Protein AF-A0A101RKQ8-F1 (afdb_monomer_lite)

Secondary structure (DSSP, 8-state):
-----EEEE-S-EEETTHHHHHHHHHTT--TTPPP-EEEGGG---EEEETT----SPPP-PPP---TT-PPP-

Sequence (73 aa):
MDIGPVHLFHARVVADNGLQAIEALRAGRAADMKVVLRPQNGEHYRIYLADAPDDNLPLIPSPLGLPGYNDPS

Structure (mmCIF, N/CA/C/O backbone):
data_AF-A0A101RKQ8-F1
#
_entry.id   AF-A0A101RKQ8-F1
#
loop_
_atom_site.group_PDB
_atom_site.id
_atom_site.type_symbol
_atom_site.label_atom_id
_atom_site.label_alt_id
_atom_site.label_comp_id
_atom_site.label_asym_id
_atom_site.label_entity_id
_atom_site.label_seq_id
_atom_site.pdbx_PDB_ins_code
_atom_site.Cartn_x
_atom_site.Cartn_y
_atom_site.Cartn_z
_atom_site.occupancy
_atom_site.B_iso_or_equiv
_atom_site.auth_seq_id
_atom_site.auth_comp_id
_atom_site.auth_asym_id
_atom_site.auth_atom_id
_atom_site.pdbx_PDB_model_num
ATOM 1 N N . MET A 1 1 ? -4.198 -18.382 -15.797 1.00 54.12 1 MET A N 1
ATOM 2 C CA . MET A 1 1 ? -2.741 -18.205 -15.915 1.00 54.12 1 MET A CA 1
ATOM 3 C C . MET A 1 1 ? -2.256 -17.826 -14.535 1.00 54.12 1 MET A C 1
ATOM 5 O O . MET A 1 1 ? -2.682 -16.795 -14.035 1.00 54.12 1 MET A O 1
ATOM 9 N N . ASP A 1 2 ? -1.517 -18.720 -13.891 1.00 77.81 2 ASP A N 1
ATOM 10 C CA . ASP A 1 2 ? -0.868 -18.454 -12.609 1.00 77.81 2 ASP A CA 1
ATOM 11 C C . ASP A 1 2 ? 0.522 -17.888 -12.920 1.00 77.81 2 ASP A C 1
ATOM 13 O O . ASP A 1 2 ? 1.258 -18.494 -13.700 1.00 77.81 2 ASP A O 1
ATOM 17 N N . ILE A 1 3 ? 0.822 -16.692 -12.415 1.00 72.12 3 ILE A N 1
ATOM 18 C CA . ILE A 1 3 ? 2.089 -15.986 -12.665 1.00 72.12 3 ILE A CA 1
ATOM 19 C C . ILE A 1 3 ? 3.097 -16.185 -11.526 1.00 72.12 3 ILE A C 1
ATOM 21 O O . ILE A 1 3 ? 4.167 -15.585 -11.556 1.00 72.12 3 ILE A O 1
ATOM 25 N N . GLY A 1 4 ? 2.773 -17.027 -10.538 1.00 82.31 4 GLY A N 1
ATOM 26 C CA . GLY A 1 4 ? 3.630 -17.263 -9.383 1.00 82.31 4 GLY A CA 1
ATOM 27 C C . GLY A 1 4 ? 3.670 -16.077 -8.408 1.00 82.31 4 GLY A C 1
ATOM 28 O O . GLY A 1 4 ? 2.845 -15.158 -8.490 1.00 82.31 4 GLY A O 1
ATOM 29 N N . PRO A 1 5 ? 4.597 -16.099 -7.435 1.00 84.00 5 PRO A N 1
ATOM 30 C CA . PRO A 1 5 ? 4.705 -15.051 -6.432 1.00 84.00 5 PRO A CA 1
ATOM 31 C C . PRO A 1 5 ? 5.144 -13.722 -7.056 1.00 84.00 5 PRO A C 1
ATOM 33 O O . PRO A 1 5 ? 6.145 -13.618 -7.767 1.00 84.00 5 PRO A O 1
ATOM 36 N N . VAL A 1 6 ? 4.390 -12.675 -6.730 1.00 83.50 6 VAL A N 1
ATOM 37 C CA . VAL A 1 6 ? 4.699 -11.293 -7.092 1.00 83.50 6 VAL A CA 1
ATOM 38 C C . VAL A 1 6 ? 4.990 -10.474 -5.848 1.00 83.50 6 VAL A C 1
ATOM 40 O O . VAL A 1 6 ? 4.423 -10.687 -4.774 1.00 83.50 6 VAL A O 1
ATOM 43 N N . HIS A 1 7 ? 5.840 -9.479 -6.015 1.00 84.19 7 HIS A N 1
ATOM 44 C CA . HIS A 1 7 ? 6.038 -8.424 -5.048 1.00 84.19 7 HIS A CA 1
ATOM 45 C C . HIS A 1 7 ? 5.445 -7.128 -5.579 1.00 84.19 7 HIS A C 1
ATOM 47 O O . HIS A 1 7 ? 5.549 -6.801 -6.761 1.00 84.19 7 HIS A O 1
ATOM 53 N N . LEU A 1 8 ? 4.789 -6.403 -4.681 1.00 86.44 8 LEU A N 1
ATOM 54 C CA . LEU A 1 8 ? 4.105 -5.156 -4.967 1.00 86.44 8 LEU A CA 1
ATOM 55 C C . LEU A 1 8 ? 4.737 -4.058 -4.117 1.00 86.44 8 LEU A C 1
ATOM 57 O O . LEU A 1 8 ? 4.838 -4.190 -2.898 1.00 86.44 8 LEU A O 1
ATOM 61 N N . PHE A 1 9 ? 5.161 -2.977 -4.766 1.00 84.81 9 PHE A N 1
ATOM 62 C CA . PHE A 1 9 ? 5.877 -1.886 -4.119 1.00 84.81 9 PHE A CA 1
ATOM 63 C C . PHE A 1 9 ? 5.350 -0.518 -4.556 1.00 84.81 9 PHE A C 1
ATOM 65 O O . PHE A 1 9 ? 5.101 -0.265 -5.738 1.00 84.81 9 PHE A O 1
ATOM 72 N N . HIS A 1 10 ? 5.211 0.381 -3.579 1.00 86.12 10 HIS A N 1
ATOM 73 C CA . HIS A 1 10 ? 5.043 1.813 -3.794 1.00 86.12 10 HIS A CA 1
ATOM 74 C C . HIS A 1 10 ? 5.475 2.585 -2.540 1.00 86.12 10 HIS A C 1
ATOM 76 O O . HIS A 1 10 ? 5.057 2.246 -1.435 1.00 86.12 10 HIS A O 1
ATOM 82 N N . ALA A 1 11 ? 6.283 3.635 -2.693 1.00 87.19 11 ALA A N 1
ATOM 83 C CA . ALA A 1 11 ? 6.883 4.339 -1.555 1.00 87.19 11 ALA A CA 1
ATOM 84 C C . ALA A 1 11 ? 5.882 5.176 -0.737 1.00 87.19 11 ALA A C 1
ATOM 86 O O . ALA A 1 11 ? 6.094 5.422 0.449 1.00 87.19 11 ALA A O 1
ATOM 87 N N . ARG A 1 12 ? 4.791 5.633 -1.366 1.00 91.12 12 ARG A N 1
ATOM 88 C CA . ARG A 1 12 ? 3.759 6.472 -0.734 1.00 91.12 12 ARG A CA 1
ATOM 89 C C . ARG A 1 12 ? 2.367 5.921 -1.007 1.00 91.12 12 ARG A C 1
ATOM 91 O O . ARG A 1 12 ? 1.940 5.884 -2.158 1.00 91.12 12 ARG A O 1
ATOM 98 N N . VAL A 1 13 ? 1.643 5.521 0.031 1.00 93.56 13 VAL A N 1
ATOM 99 C CA . VAL A 1 13 ? 0.262 5.029 -0.087 1.00 93.56 13 VAL A CA 1
ATOM 100 C C . VAL A 1 13 ? -0.670 5.805 0.837 1.00 93.56 13 VAL A C 1
ATOM 102 O O . VAL A 1 13 ? -0.253 6.300 1.882 1.00 93.56 13 VAL A O 1
ATOM 105 N N . VAL A 1 14 ? -1.933 5.908 0.441 1.00 95.06 14 VAL A N 1
ATOM 106 C CA . VAL A 1 14 ? -3.032 6.456 1.240 1.00 95.06 14 VAL A CA 1
ATOM 107 C C . VAL A 1 14 ? -4.071 5.365 1.481 1.00 95.06 14 VAL A C 1
ATOM 109 O O . VAL A 1 14 ? -4.213 4.455 0.666 1.00 95.06 14 VAL A O 1
ATOM 112 N N . ALA A 1 15 ? -4.776 5.440 2.609 1.00 96.19 15 ALA A N 1
ATOM 113 C CA . ALA A 1 15 ? -5.871 4.530 2.924 1.00 96.19 15 ALA A CA 1
ATOM 114 C C . ALA A 1 15 ? -7.209 5.177 2.552 1.00 96.19 15 ALA A C 1
ATOM 116 O O . ALA A 1 15 ? -7.631 6.126 3.214 1.00 96.19 15 ALA A O 1
ATOM 117 N N . ASP A 1 16 ? -7.890 4.646 1.537 1.00 95.56 16 ASP A N 1
ATOM 118 C CA . ASP A 1 16 ? -9.155 5.205 1.042 1.00 95.56 16 ASP A CA 1
ATOM 119 C C . ASP A 1 16 ? -10.264 5.119 2.106 1.00 95.56 16 ASP A C 1
ATOM 121 O O . ASP A 1 16 ? -11.066 6.037 2.257 1.00 95.56 16 ASP A O 1
ATOM 125 N N . ASN A 1 17 ? -10.268 4.047 2.907 1.00 96.50 17 ASN A N 1
ATOM 126 C CA . ASN A 1 17 ? -11.194 3.848 4.027 1.00 96.50 17 ASN A CA 1
ATOM 127 C C . ASN A 1 17 ? -10.533 4.024 5.407 1.00 96.50 17 ASN A C 1
ATOM 129 O O . ASN A 1 17 ? -11.023 3.497 6.407 1.00 96.50 17 ASN A O 1
ATOM 133 N N . GLY A 1 18 ? -9.419 4.763 5.485 1.00 95.88 18 GLY A N 1
ATOM 134 C CA . GLY A 1 18 ? -8.624 4.878 6.713 1.00 95.88 18 GLY A CA 1
ATOM 135 C C . GLY A 1 18 ? -9.411 5.420 7.909 1.00 95.88 18 GLY A C 1
ATOM 136 O O . GLY A 1 18 ? -9.313 4.879 9.009 1.00 95.88 18 GLY A O 1
ATOM 137 N N . LEU A 1 19 ? -10.244 6.444 7.695 1.00 97.19 19 LEU A N 1
ATOM 138 C CA . LEU A 1 19 ? -11.053 7.033 8.768 1.00 97.19 19 LEU A CA 1
ATOM 139 C C . LEU A 1 19 ? -12.053 6.021 9.347 1.00 97.19 19 LEU A C 1
ATOM 141 O O . LEU A 1 19 ? -12.125 5.841 10.560 1.00 97.19 19 LEU A O 1
ATOM 145 N N . GLN A 1 20 ? -12.755 5.304 8.471 1.00 97.00 20 GLN A N 1
ATOM 146 C CA . GLN A 1 20 ? -13.7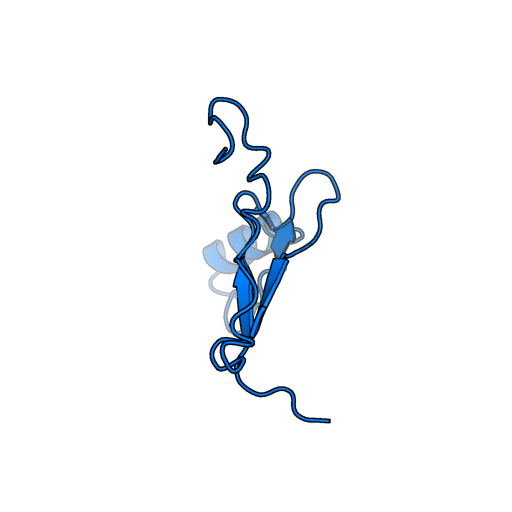38 4.284 8.844 1.00 97.00 20 GLN A CA 1
ATOM 147 C C . GLN A 1 20 ? -13.073 3.114 9.580 1.00 97.00 20 GLN A C 1
ATOM 149 O O . GLN A 1 20 ? -13.609 2.618 10.570 1.00 97.00 20 GLN A O 1
ATOM 154 N N . ALA A 1 21 ? -11.877 2.710 9.141 1.00 96.69 21 ALA A N 1
ATOM 155 C CA . ALA A 1 21 ? -11.093 1.678 9.810 1.00 96.69 21 ALA A CA 1
ATOM 156 C C . ALA A 1 21 ? -10.680 2.096 11.229 1.00 96.69 21 ALA A C 1
ATOM 158 O O . ALA A 1 21 ? -10.808 1.310 12.168 1.00 96.69 21 ALA A O 1
ATOM 159 N N . ILE A 1 22 ? -10.249 3.348 11.416 1.00 97.69 22 ILE A N 1
ATOM 160 C CA . ILE A 1 22 ? -9.905 3.888 12.739 1.00 97.69 22 ILE A CA 1
ATOM 161 C C . ILE A 1 22 ? -11.133 3.923 13.657 1.00 97.69 22 ILE A C 1
ATOM 163 O O . ILE A 1 22 ? -11.042 3.548 14.827 1.00 97.69 22 ILE A O 1
ATOM 167 N N . GLU A 1 23 ? -12.286 4.352 13.149 1.00 98.00 23 GLU A N 1
ATOM 168 C CA . GLU A 1 23 ? -13.535 4.368 13.916 1.00 98.00 23 GLU A CA 1
ATOM 169 C C . GLU A 1 23 ? -13.979 2.957 14.320 1.00 98.00 23 GLU A C 1
ATOM 171 O O . GLU A 1 23 ? -14.329 2.726 15.480 1.00 98.00 23 GLU A O 1
ATOM 176 N N . ALA A 1 24 ? -13.904 1.993 13.398 1.00 97.12 24 ALA A N 1
ATOM 177 C CA . ALA A 1 24 ? -14.214 0.595 13.675 1.00 97.12 24 ALA A CA 1
ATOM 178 C C . ALA A 1 24 ? -13.267 -0.003 14.726 1.00 97.12 24 ALA A C 1
ATOM 180 O O . ALA A 1 24 ? -13.725 -0.725 15.614 1.00 97.12 24 ALA A O 1
ATOM 181 N N . LEU A 1 25 ? -11.973 0.336 14.674 1.00 97.00 25 LEU A N 1
ATOM 182 C CA . LEU A 1 25 ? -10.984 -0.093 15.667 1.00 97.00 25 LEU A CA 1
ATOM 183 C C . LEU A 1 25 ? -11.330 0.446 17.055 1.00 97.00 25 LEU A C 1
ATOM 185 O O . LEU A 1 25 ? -11.396 -0.321 18.014 1.00 97.00 25 LEU A O 1
ATOM 189 N N . ARG A 1 26 ? -11.625 1.747 17.158 1.00 98.06 26 ARG A N 1
ATOM 190 C CA . ARG A 1 26 ? -12.023 2.383 18.425 1.00 98.06 26 ARG A CA 1
ATOM 191 C C . ARG A 1 26 ? -13.300 1.781 19.006 1.00 98.06 26 ARG A C 1
ATOM 193 O O . ARG A 1 26 ? -13.433 1.699 20.221 1.00 98.06 26 ARG A O 1
ATOM 200 N N . ALA A 1 27 ? -14.224 1.356 18.149 1.00 97.38 27 ALA A N 1
ATOM 201 C CA . ALA A 1 27 ? -15.481 0.740 18.556 1.00 97.38 27 ALA A CA 1
ATOM 202 C C . ALA A 1 27 ? -15.383 -0.775 18.829 1.00 97.38 27 ALA A C 1
ATOM 204 O O . ALA A 1 27 ? -16.402 -1.386 19.147 1.00 97.38 27 ALA A O 1
ATOM 205 N N . GLY A 1 28 ? -14.210 -1.401 18.659 1.00 97.06 28 GLY A N 1
ATOM 206 C CA . GLY A 1 28 ? -14.050 -2.854 18.794 1.00 97.06 28 GLY A CA 1
ATOM 207 C C . GLY A 1 28 ? -14.761 -3.666 17.702 1.00 97.06 28 GLY A C 1
ATOM 208 O O . GLY A 1 28 ? -15.073 -4.834 17.907 1.00 97.06 28 GLY A O 1
ATOM 209 N N . ARG A 1 29 ? -15.041 -3.054 16.543 1.00 96.44 29 ARG A N 1
ATOM 210 C CA . ARG A 1 29 ? -15.786 -3.648 15.415 1.00 96.44 29 ARG A CA 1
ATOM 211 C C . ARG A 1 29 ? -14.950 -3.802 14.141 1.00 96.44 29 ARG A C 1
ATOM 213 O O . ARG A 1 29 ? -15.504 -3.918 13.056 1.00 96.44 29 ARG A O 1
ATOM 220 N N . ALA A 1 30 ? -13.626 -3.765 14.253 1.00 95.75 30 ALA A N 1
ATOM 221 C CA . ALA A 1 30 ? -12.727 -3.870 13.102 1.00 95.75 30 ALA A CA 1
ATOM 222 C C . ALA A 1 30 ? -12.385 -5.313 12.696 1.00 95.75 30 ALA A C 1
ATOM 224 O O . ALA A 1 30 ? -11.572 -5.500 11.793 1.00 95.75 30 ALA A O 1
ATOM 225 N N . ALA A 1 31 ? -12.965 -6.325 13.351 1.00 96.00 31 ALA A N 1
ATOM 226 C CA . ALA A 1 31 ? -12.765 -7.717 12.958 1.00 96.00 31 ALA A CA 1
ATOM 227 C C . ALA A 1 31 ? -13.119 -7.899 11.472 1.00 96.00 31 ALA A C 1
ATOM 229 O O . ALA A 1 31 ? -14.151 -7.410 11.013 1.00 96.00 31 ALA A O 1
ATOM 230 N N . ASP A 1 32 ? -12.217 -8.537 10.726 1.00 95.25 32 ASP A N 1
ATOM 231 C CA . ASP A 1 32 ? -12.319 -8.808 9.284 1.00 95.25 32 ASP A CA 1
ATOM 232 C C . ASP A 1 32 ? -12.424 -7.579 8.358 1.00 95.25 32 ASP A C 1
ATOM 234 O O . ASP A 1 32 ? -12.586 -7.720 7.140 1.00 95.25 32 ASP A O 1
ATOM 238 N N . MET A 1 33 ? -12.276 -6.357 8.884 1.00 96.19 33 MET A N 1
ATOM 239 C CA . MET A 1 33 ? -12.280 -5.153 8.059 1.00 96.19 33 MET A CA 1
ATOM 240 C C . MET A 1 33 ? -10.983 -5.047 7.248 1.00 96.19 33 MET A C 1
ATOM 242 O O . MET A 1 33 ? -9.880 -5.001 7.791 1.00 96.19 33 MET A O 1
ATOM 246 N N . LYS A 1 34 ? -11.120 -4.942 5.924 1.00 96.44 34 LYS A N 1
ATOM 247 C CA . LYS A 1 34 ? -9.996 -4.702 5.011 1.00 96.44 34 LYS A CA 1
ATOM 248 C C . LYS A 1 34 ? -9.727 -3.206 4.879 1.00 96.44 34 LYS A C 1
ATOM 250 O O . LYS A 1 34 ? -10.642 -2.442 4.577 1.00 96.44 34 LYS A O 1
ATOM 255 N N . VAL A 1 35 ? -8.472 -2.797 5.047 1.00 96.00 35 VAL A N 1
ATOM 256 C CA . VAL A 1 35 ? -8.021 -1.443 4.697 1.00 96.00 35 VAL A CA 1
ATOM 257 C C . VAL A 1 35 ? -7.660 -1.419 3.217 1.00 96.00 35 VAL A C 1
ATOM 259 O O . VAL A 1 35 ? -6.880 -2.247 2.749 1.00 96.00 35 VAL A O 1
ATOM 262 N N . VAL A 1 36 ? -8.236 -0.476 2.481 1.00 94.75 36 VAL A N 1
ATOM 263 C CA . VAL A 1 36 ? -7.983 -0.290 1.054 1.00 94.75 36 VAL A CA 1
ATOM 264 C C . VAL A 1 36 ? -6.876 0.738 0.903 1.00 94.75 36 VAL A C 1
ATOM 266 O O . VAL A 1 36 ? -7.052 1.901 1.264 1.00 94.75 36 VAL A O 1
ATOM 269 N N . LEU A 1 37 ? -5.727 0.292 0.402 1.00 94.19 37 LEU A N 1
ATOM 270 C CA . LEU A 1 37 ? -4.579 1.147 0.133 1.00 94.19 37 LEU A CA 1
ATOM 271 C C . LEU A 1 37 ? -4.512 1.480 -1.353 1.00 94.19 37 LEU A C 1
ATOM 273 O O . LEU A 1 37 ? -4.761 0.625 -2.205 1.00 94.19 37 LEU A O 1
ATOM 277 N N . ARG A 1 38 ? -4.125 2.719 -1.648 1.00 94.25 38 ARG A N 1
ATOM 278 C CA . ARG A 1 38 ? -3.889 3.201 -3.005 1.00 94.25 38 ARG A CA 1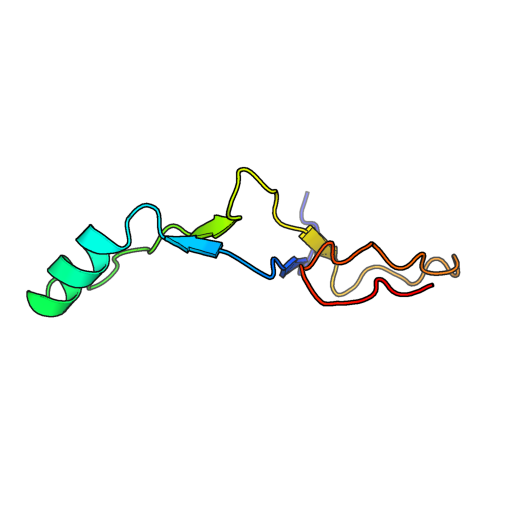
ATOM 279 C C . ARG A 1 38 ? -2.608 4.032 -3.050 1.00 94.25 38 ARG A C 1
ATOM 281 O O . ARG A 1 38 ? -2.330 4.746 -2.084 1.00 94.25 38 ARG A O 1
ATOM 288 N N . PRO A 1 39 ? -1.817 3.992 -4.135 1.00 94.00 39 PRO A N 1
ATOM 289 C CA . PRO A 1 39 ? -0.706 4.915 -4.294 1.00 94.00 39 PRO A CA 1
ATOM 290 C C . PRO A 1 39 ? -1.189 6.365 -4.253 1.00 94.00 39 PRO A C 1
ATOM 292 O O . PRO A 1 39 ? -2.277 6.701 -4.741 1.00 94.00 39 PRO A O 1
ATOM 295 N N . GLN A 1 40 ? -0.385 7.231 -3.643 1.00 91.19 40 GLN A N 1
ATOM 296 C CA . GLN A 1 40 ? -0.706 8.652 -3.566 1.00 91.19 40 GLN A CA 1
ATOM 297 C C . GLN A 1 40 ? -0.716 9.287 -4.974 1.00 91.19 40 GLN A C 1
ATOM 299 O O . GLN A 1 40 ? -0.199 8.725 -5.931 1.00 91.19 40 GLN A O 1
ATOM 304 N N . ASN A 1 41 ? -1.347 10.455 -5.126 1.00 89.25 41 ASN A N 1
ATOM 305 C CA . ASN A 1 41 ? -1.289 11.276 -6.347 1.00 89.25 41 ASN A CA 1
ATOM 306 C C . ASN A 1 41 ? -1.791 10.620 -7.649 1.00 89.25 41 ASN A C 1
ATOM 308 O O . ASN A 1 41 ? -1.536 11.152 -8.722 1.00 89.25 41 ASN A O 1
ATOM 312 N N . GLY A 1 42 ? -2.530 9.506 -7.588 1.00 85.19 42 GLY A N 1
ATOM 313 C CA . GLY A 1 42 ? -2.967 8.835 -8.822 1.00 85.19 42 GLY A CA 1
ATOM 314 C C . GLY A 1 42 ? -1.946 7.848 -9.389 1.00 85.19 42 GLY A C 1
ATOM 315 O O . GLY A 1 42 ? -2.174 7.330 -10.473 1.00 85.19 42 GLY A O 1
ATOM 316 N N . GLU A 1 43 ? -0.854 7.585 -8.672 1.00 88.75 43 GLU A N 1
ATOM 317 C CA . GLU A 1 43 ? 0.211 6.690 -9.124 1.00 88.75 43 GLU A CA 1
ATOM 318 C C . GLU A 1 43 ? -0.241 5.216 -9.143 1.00 88.75 43 GLU A C 1
ATOM 320 O O . GLU A 1 43 ? -1.316 4.848 -8.652 1.00 88.75 43 GLU A O 1
ATOM 325 N N . HIS A 1 44 ? 0.593 4.355 -9.727 1.00 86.94 44 HIS A N 1
ATOM 326 C CA . HIS A 1 44 ? 0.331 2.925 -9.868 1.00 86.94 44 HIS A CA 1
ATOM 327 C C . HIS A 1 44 ? 1.326 2.100 -9.060 1.00 86.94 44 HIS A C 1
ATOM 329 O O . HIS A 1 44 ? 2.500 2.447 -8.939 1.00 86.94 44 HIS A O 1
ATOM 335 N N . TYR A 1 45 ? 0.861 0.965 -8.541 1.00 86.00 45 TYR A N 1
ATOM 336 C CA . TYR A 1 45 ? 1.744 -0.015 -7.926 1.00 86.00 45 TYR A CA 1
ATOM 337 C C . TYR A 1 45 ? 2.744 -0.558 -8.944 1.00 86.00 45 TYR A C 1
ATOM 339 O O . TYR A 1 45 ? 2.374 -0.901 -10.068 1.00 86.00 45 TYR A O 1
ATOM 347 N N . A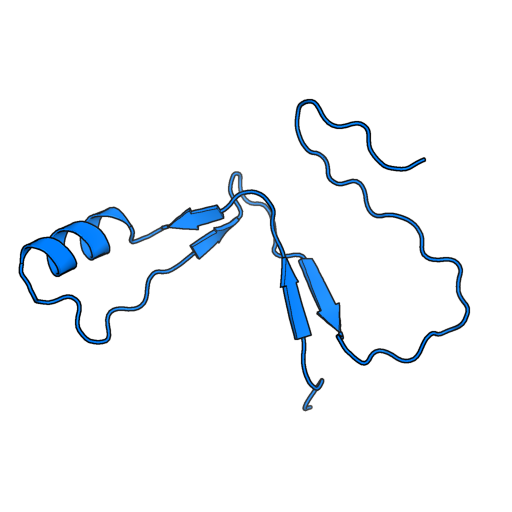RG A 1 46 ? 4.003 -0.679 -8.522 1.00 85.06 46 ARG A N 1
ATOM 348 C CA . ARG A 1 46 ? 5.021 -1.414 -9.271 1.00 85.06 46 ARG A CA 1
ATOM 349 C C . ARG A 1 46 ? 4.958 -2.869 -8.831 1.00 85.06 46 ARG A C 1
ATOM 351 O O . ARG A 1 46 ? 4.990 -3.143 -7.631 1.00 85.06 46 ARG A O 1
ATOM 358 N N . ILE A 1 47 ? 4.830 -3.777 -9.791 1.00 83.94 47 ILE A N 1
ATOM 359 C CA . ILE A 1 47 ? 4.741 -5.218 -9.547 1.00 83.94 47 ILE A CA 1
ATOM 360 C C . ILE A 1 47 ? 5.944 -5.876 -10.209 1.00 83.94 47 ILE A C 1
ATOM 362 O O . ILE A 1 47 ? 6.215 -5.615 -11.379 1.00 83.94 47 ILE A O 1
ATOM 366 N N . TYR A 1 48 ? 6.653 -6.716 -9.465 1.00 81.56 48 TYR A N 1
ATOM 367 C CA . TYR A 1 48 ? 7.763 -7.510 -9.975 1.00 81.56 48 TYR A CA 1
ATOM 368 C C . TYR A 1 48 ? 7.574 -8.978 -9.601 1.00 81.56 48 TYR A C 1
ATOM 370 O O . TYR A 1 48 ? 7.037 -9.301 -8.542 1.00 81.56 48 TYR A O 1
ATOM 378 N N . LEU A 1 49 ? 7.968 -9.866 -10.507 1.00 81.81 49 LEU A N 1
ATOM 379 C CA . LEU A 1 49 ? 7.926 -11.310 -10.301 1.00 81.81 49 LEU A CA 1
ATOM 380 C C . LEU A 1 49 ? 9.116 -11.694 -9.421 1.00 81.81 49 LEU A C 1
ATOM 382 O O . LEU A 1 49 ? 10.251 -11.371 -9.765 1.00 81.81 49 LEU A O 1
ATOM 386 N N . ALA A 1 50 ? 8.856 -12.346 -8.287 1.00 74.69 50 ALA A N 1
ATOM 387 C CA . ALA A 1 50 ? 9.915 -12.697 -7.339 1.00 74.69 50 ALA A CA 1
ATOM 388 C C . ALA A 1 50 ? 10.883 -13.739 -7.924 1.00 74.69 50 ALA A C 1
ATOM 390 O O . ALA A 1 50 ? 12.082 -13.672 -7.672 1.00 74.69 50 ALA A O 1
ATOM 391 N N . ASP A 1 51 ? 10.355 -14.630 -8.767 1.00 75.06 51 ASP A N 1
ATOM 392 C CA . ASP A 1 51 ? 11.088 -15.741 -9.378 1.00 75.06 51 ASP A CA 1
ATOM 393 C C . ASP A 1 51 ? 11.222 -15.585 -10.902 1.00 75.06 51 ASP A C 1
ATOM 395 O O . ASP A 1 51 ? 11.311 -16.578 -11.628 1.00 75.06 51 ASP A O 1
ATOM 399 N N . ALA A 1 52 ? 11.181 -14.351 -11.428 1.00 67.06 52 ALA A N 1
ATOM 400 C CA . ALA A 1 52 ? 11.462 -14.157 -12.848 1.00 67.06 52 ALA A CA 1
ATOM 401 C C . ALA A 1 52 ? 12.886 -14.657 -13.155 1.00 67.06 52 ALA A C 1
ATOM 403 O O . ALA A 1 52 ? 13.825 -14.239 -12.473 1.00 67.06 52 ALA A O 1
ATOM 404 N N . PRO A 1 53 ? 13.063 -15.546 -14.152 1.00 63.88 53 PRO A N 1
ATOM 405 C CA . PRO A 1 53 ? 14.392 -15.958 -14.570 1.00 63.88 53 PRO A CA 1
ATOM 406 C C . PRO A 1 53 ? 15.171 -14.724 -15.024 1.00 63.88 53 PRO A C 1
ATOM 408 O O . PRO A 1 53 ? 14.650 -13.926 -15.802 1.00 63.88 53 PRO A O 1
ATOM 411 N N . ASP A 1 54 ? 16.399 -14.587 -14.522 1.00 70.06 54 ASP A N 1
ATOM 412 C CA . ASP A 1 54 ? 17.349 -13.582 -14.991 1.00 70.06 54 ASP A CA 1
ATOM 413 C C . ASP A 1 54 ? 17.544 -13.790 -16.497 1.00 70.06 54 ASP A C 1
ATOM 415 O O . ASP A 1 54 ? 18.061 -14.818 -16.948 1.00 70.06 54 ASP A O 1
ATOM 419 N N . ASP A 1 55 ? 17.045 -12.845 -17.287 1.00 71.56 55 ASP A N 1
ATOM 420 C CA . ASP A 1 55 ? 17.129 -12.871 -18.742 1.00 71.56 55 ASP A CA 1
ATOM 421 C C . ASP A 1 55 ? 18.522 -12.447 -19.243 1.00 71.56 55 ASP A C 1
ATOM 423 O O . ASP A 1 55 ? 18.746 -12.365 -20.453 1.00 71.56 55 ASP A O 1
ATOM 427 N N . ASN A 1 56 ? 19.478 -12.237 -18.322 1.00 72.88 56 ASN A N 1
ATOM 428 C CA . ASN A 1 56 ? 20.804 -11.665 -18.549 1.00 72.88 56 ASN A CA 1
ATOM 429 C C . ASN A 1 56 ? 20.756 -10.285 -19.222 1.00 72.88 56 ASN A C 1
ATOM 431 O O . ASN A 1 56 ? 21.772 -9.824 -19.759 1.00 72.88 56 ASN A O 1
ATOM 435 N N . LEU A 1 57 ? 19.599 -9.612 -19.228 1.00 75.00 57 LEU A N 1
ATOM 436 C CA . LEU A 1 57 ? 19.526 -8.238 -19.686 1.00 75.00 57 LEU A CA 1
ATOM 437 C C . LEU A 1 57 ? 20.011 -7.317 -18.564 1.00 75.00 57 LEU A C 1
ATOM 439 O O . LEU A 1 57 ? 19.712 -7.533 -17.388 1.00 75.00 57 LEU A O 1
ATOM 443 N N . PRO A 1 58 ? 20.770 -6.261 -18.898 1.00 70.31 58 PRO A N 1
ATOM 444 C CA . PRO A 1 58 ? 21.162 -5.279 -17.905 1.00 70.31 58 PRO A CA 1
ATOM 445 C C . PRO A 1 58 ? 19.908 -4.660 -17.283 1.00 70.31 58 PRO A C 1
ATOM 447 O O . PRO A 1 58 ? 19.080 -4.068 -17.980 1.00 70.31 58 PRO A O 1
ATOM 450 N N . LEU A 1 59 ? 19.781 -4.787 -15.961 1.00 68.25 59 LEU A N 1
ATOM 451 C CA . LEU A 1 59 ? 18.721 -4.135 -15.204 1.00 68.25 59 LEU A CA 1
ATOM 452 C C . LEU A 1 59 ? 18.860 -2.622 -15.377 1.00 68.25 59 LEU A C 1
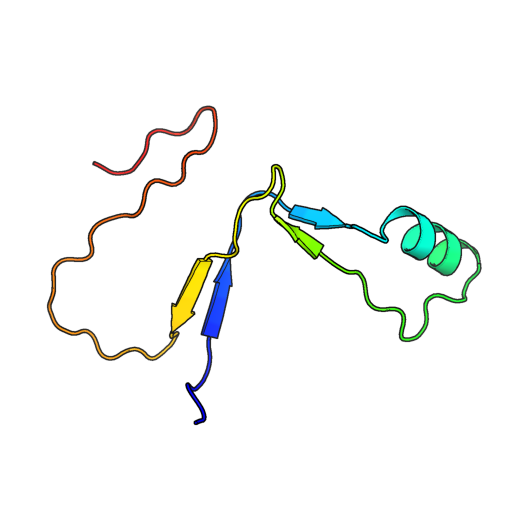ATOM 454 O O . LEU A 1 59 ? 19.856 -2.035 -14.957 1.00 68.25 59 LEU A O 1
ATOM 458 N N . ILE A 1 60 ? 17.854 -1.992 -15.981 1.00 70.50 60 ILE A N 1
ATOM 459 C CA . ILE A 1 60 ? 17.762 -0.535 -16.052 1.00 70.50 60 ILE A CA 1
ATOM 460 C C . ILE A 1 60 ? 17.078 -0.068 -14.763 1.00 70.50 60 ILE A C 1
ATOM 462 O O . ILE A 1 60 ? 15.899 -0.388 -14.556 1.00 70.50 60 ILE A O 1
ATOM 466 N N . PRO A 1 61 ? 17.774 0.668 -13.877 1.00 66.62 61 PRO A N 1
ATOM 467 C CA . PRO A 1 61 ? 17.168 1.175 -12.658 1.00 66.62 61 PRO A CA 1
ATOM 468 C C . PRO A 1 61 ? 15.963 2.050 -13.002 1.00 66.62 61 PRO A C 1
ATOM 470 O O . PRO A 1 61 ? 16.064 3.014 -13.759 1.00 66.62 61 PRO A O 1
ATOM 473 N N . SER A 1 62 ? 14.797 1.710 -12.459 1.00 68.56 62 SER A N 1
ATOM 474 C CA . SER A 1 62 ? 13.622 2.563 -12.610 1.00 68.56 62 SER A CA 1
ATOM 475 C C . SER A 1 62 ? 13.731 3.749 -11.651 1.00 68.56 62 SER A C 1
ATOM 477 O O . SER A 1 62 ? 13.881 3.512 -10.447 1.00 68.56 62 SER A O 1
ATOM 479 N N . PRO A 1 63 ? 13.583 4.998 -12.134 1.00 73.50 63 PRO A N 1
ATOM 480 C CA . PRO A 1 63 ? 13.543 6.182 -11.286 1.00 73.50 63 PRO A CA 1
ATOM 481 C C . PRO A 1 63 ? 12.582 5.991 -10.109 1.00 73.50 63 PRO A C 1
ATOM 483 O O . PRO A 1 63 ? 11.436 5.550 -10.274 1.00 73.50 63 PRO A O 1
ATOM 486 N N . LEU A 1 64 ? 13.047 6.292 -8.902 1.00 71.62 64 LEU A N 1
ATOM 487 C CA . LEU A 1 64 ? 12.216 6.316 -7.705 1.00 71.62 64 LEU A CA 1
ATOM 488 C C . LEU A 1 64 ? 11.263 7.512 -7.746 1.00 71.62 64 LEU A C 1
ATOM 490 O O . LEU A 1 64 ? 10.152 7.399 -7.230 1.00 71.62 64 LEU A O 1
ATOM 494 N N . GLY A 1 65 ? 11.669 8.626 -8.372 1.00 71.25 65 GLY A N 1
ATOM 495 C CA . GLY A 1 65 ? 10.835 9.829 -8.487 1.00 71.25 65 GLY A CA 1
ATOM 496 C C . GLY A 1 65 ? 10.477 10.436 -7.126 1.00 71.25 65 GLY A C 1
ATOM 497 O O . GLY A 1 65 ? 9.448 11.094 -6.975 1.00 71.25 65 GLY A O 1
ATOM 498 N N . LEU A 1 66 ? 11.300 10.172 -6.107 1.00 70.12 66 LEU A N 1
ATOM 499 C CA . LEU A 1 66 ? 11.062 10.599 -4.735 1.00 70.12 66 LEU A CA 1
ATOM 500 C C . LEU A 1 66 ? 11.636 12.002 -4.503 1.00 70.12 66 LEU A C 1
ATOM 502 O O . LEU A 1 66 ? 12.833 12.205 -4.711 1.00 70.12 66 LEU A O 1
ATOM 506 N N . PRO A 1 67 ? 10.835 12.972 -4.012 1.00 73.31 67 PRO A N 1
ATOM 507 C CA . PRO A 1 67 ? 11.347 14.293 -3.668 1.00 73.31 67 PRO A CA 1
ATOM 508 C C . PRO A 1 67 ? 12.508 14.194 -2.670 1.00 73.31 67 PRO A C 1
ATOM 510 O O . PRO A 1 67 ? 12.347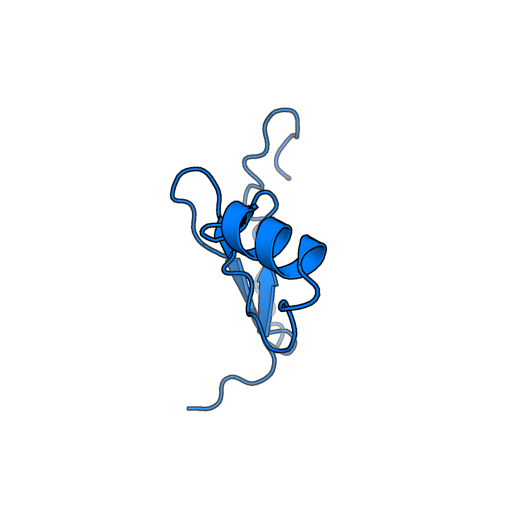 13.645 -1.580 1.00 73.31 67 PRO A O 1
ATOM 513 N N . GLY A 1 68 ? 13.670 14.734 -3.044 1.00 77.06 68 GLY A N 1
ATOM 514 C CA . GLY A 1 68 ? 14.871 14.744 -2.203 1.00 77.06 68 GLY A CA 1
ATOM 515 C C . GLY A 1 68 ? 15.781 1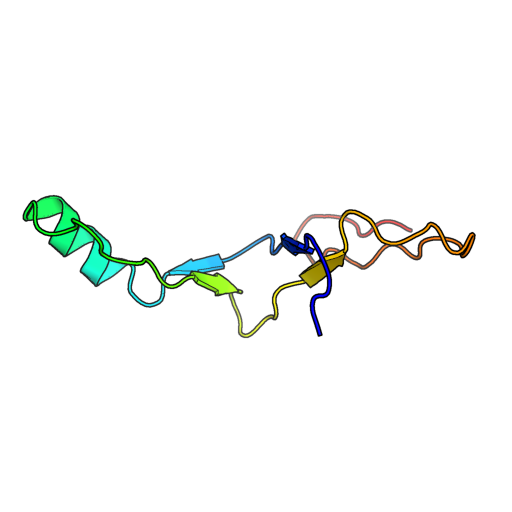3.516 -2.326 1.00 77.06 68 GLY A C 1
ATOM 516 O O . GLY A 1 68 ? 16.777 13.455 -1.610 1.00 77.06 68 GLY A O 1
ATOM 517 N N . TYR A 1 69 ? 15.486 12.570 -3.222 1.00 73.06 69 TYR A N 1
ATOM 518 C CA . TYR A 1 69 ? 16.378 11.456 -3.552 1.00 73.06 69 TYR A CA 1
ATOM 519 C C . TYR A 1 69 ? 16.861 11.578 -4.994 1.00 73.06 69 TYR A C 1
ATOM 521 O O . TYR A 1 69 ? 16.076 11.872 -5.892 1.00 73.06 69 TYR A O 1
ATOM 529 N N . ASN A 1 70 ? 18.153 11.333 -5.212 1.00 76.94 70 ASN A N 1
ATOM 530 C CA . ASN A 1 70 ? 18.684 11.199 -6.561 1.00 76.94 70 ASN A CA 1
ATOM 531 C C . ASN A 1 70 ? 18.302 9.824 -7.101 1.00 76.94 70 ASN A C 1
ATOM 533 O O . ASN A 1 70 ? 18.479 8.815 -6.412 1.00 76.94 70 ASN A O 1
ATOM 537 N N . ASP A 1 71 ? 17.796 9.792 -8.328 1.00 75.75 71 ASP A N 1
ATOM 538 C CA . ASP A 1 71 ? 17.565 8.532 -9.013 1.00 75.75 71 ASP A CA 1
ATOM 539 C C . ASP A 1 71 ? 18.909 7.854 -9.336 1.00 75.75 71 ASP A C 1
ATOM 541 O O . ASP A 1 71 ? 19.899 8.544 -9.607 1.00 75.75 71 ASP A O 1
ATOM 545 N N . PRO A 1 72 ? 18.974 6.513 -9.274 1.00 65.69 72 PRO A N 1
ATOM 546 C CA . PRO A 1 72 ? 20.164 5.772 -9.678 1.00 65.69 72 PRO A CA 1
ATOM 547 C C . PRO A 1 72 ? 20.495 6.046 -11.154 1.00 65.69 72 PRO A C 1
ATOM 549 O O . PRO A 1 72 ? 19.629 5.905 -12.018 1.00 65.69 72 PRO A O 1
ATOM 552 N N . SER A 1 73 ? 21.742 6.458 -11.409 1.00 59.47 73 SER A N 1
ATOM 553 C CA . SER A 1 73 ? 22.328 6.736 -12.732 1.00 59.47 73 SER A CA 1
ATOM 554 C C . SER A 1 73 ? 23.041 5.532 -13.326 1.00 59.47 73 SER A C 1
ATOM 556 O O . SER A 1 73 ? 23.756 4.874 -12.533 1.00 59.47 73 SER A O 1
#

Radius of gyration: 17.46 Å; chains: 1; bounding box: 38×33×38 Å

pLDDT: mean 83.98, std 11.59, range [54.12, 98.06]

Organism: NCBI:txid58343

Foldseek 3Di:
DDLADKDKDDPAKDFPCVVVCVVCVVVVNNVPPDTDIDHPPPDDIDMDRPPDPCPVDPDDQDANPDVPDDGDD